Protein AF-A0A3P7LR69-F1 (afdb_monomer_lite)

Secondary structure (DSSP, 8-state):
--HHHHHHHTTT----TTHHHHHHHHHHHHTTS-S------GGG-THHHHHHHHHHHHHHTS----EEEEE---TT--SHHHHTT---EEEEE--EEEETTEE----THHHHS----SS-HHHHHHHHHHT-SS-HHHHTT-

Structure (mmCIF, N/CA/C/O backbone):
data_AF-A0A3P7LR69-F1
#
_entry.id   AF-A0A3P7LR69-F1
#
loop_
_atom_site.group_PDB
_atom_site.id
_atom_site.type_symbol
_atom_site.label_atom_id
_atom_site.label_alt_id
_atom_site.label_comp_id
_atom_site.label_asym_id
_atom_site.label_entity_id
_atom_site.label_seq_id
_atom_site.pdbx_PDB_ins_code
_atom_site.Cartn_x
_atom_site.Cartn_y
_atom_site.Cartn_z
_atom_site.occupancy
_atom_site.B_iso_or_equiv
_atom_site.auth_seq_id
_atom_site.auth_comp_id
_atom_site.auth_asym_id
_atom_site.auth_atom_id
_atom_site.pdbx_PDB_model_num
ATOM 1 N N . MET A 1 1 ? 13.960 3.019 12.127 1.00 38.84 1 MET A N 1
ATOM 2 C CA . MET A 1 1 ? 14.046 4.193 11.235 1.00 38.84 1 MET A CA 1
ATOM 3 C C . MET A 1 1 ? 12.936 4.040 10.211 1.00 38.84 1 MET A C 1
ATOM 5 O O . MET A 1 1 ? 12.956 3.048 9.493 1.00 38.84 1 MET A O 1
ATOM 9 N N . SER A 1 2 ? 11.907 4.889 10.246 1.00 50.41 2 SER A N 1
ATOM 10 C CA . SER A 1 2 ? 10.787 4.781 9.300 1.00 50.41 2 SER A CA 1
ATOM 11 C C . SER A 1 2 ? 11.209 5.337 7.936 1.00 50.41 2 SER A C 1
ATOM 13 O O . SER A 1 2 ? 12.084 6.199 7.873 1.00 50.41 2 SER A O 1
ATOM 15 N N . GLN A 1 3 ? 10.614 4.879 6.830 1.00 49.19 3 GLN A N 1
ATOM 16 C CA . GLN A 1 3 ? 10.918 5.462 5.511 1.00 49.19 3 GLN A CA 1
ATOM 17 C C . GLN A 1 3 ? 10.595 6.965 5.456 1.00 49.19 3 GLN A C 1
ATOM 19 O O . GLN A 1 3 ? 11.260 7.709 4.746 1.00 49.19 3 GLN A O 1
ATOM 24 N N . ARG A 1 4 ? 9.657 7.446 6.281 1.00 53.44 4 ARG A N 1
ATOM 25 C CA . ARG A 1 4 ? 9.382 8.879 6.460 1.00 53.44 4 ARG A CA 1
ATOM 26 C C . ARG A 1 4 ? 10.593 9.638 7.017 1.00 53.44 4 ARG A C 1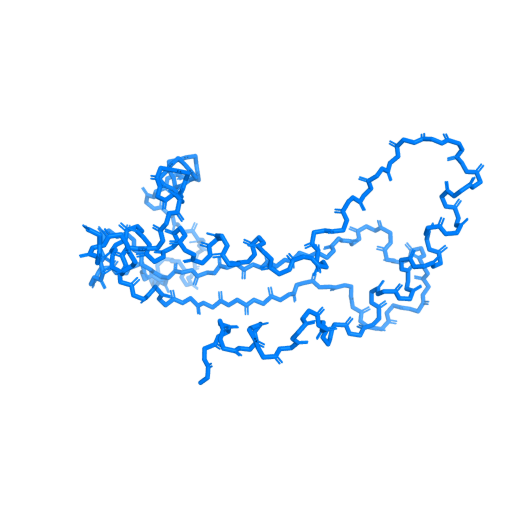
ATOM 28 O O . ARG A 1 4 ? 10.906 10.729 6.547 1.00 53.44 4 ARG A O 1
ATOM 35 N N . ASP A 1 5 ? 11.302 9.045 7.978 1.00 47.94 5 ASP A N 1
ATOM 36 C CA . ASP A 1 5 ? 12.552 9.599 8.524 1.00 47.94 5 ASP A CA 1
ATOM 37 C C . ASP A 1 5 ? 13.699 9.545 7.504 1.00 47.94 5 ASP A C 1
ATOM 39 O O . ASP A 1 5 ? 14.598 10.376 7.548 1.00 47.94 5 ASP A O 1
ATOM 43 N N . TYR A 1 6 ? 13.680 8.567 6.591 1.00 49.84 6 TYR A N 1
ATOM 44 C CA . TYR A 1 6 ? 14.655 8.458 5.502 1.00 49.84 6 TYR A CA 1
ATOM 45 C C . TYR A 1 6 ? 14.481 9.593 4.481 1.00 49.84 6 TYR A C 1
ATOM 47 O O . TYR A 1 6 ? 15.434 10.330 4.249 1.00 49.84 6 TYR A O 1
ATOM 55 N N . PHE A 1 7 ? 13.264 9.799 3.963 1.00 51.12 7 PHE A N 1
ATOM 56 C CA . PHE A 1 7 ? 12.983 10.855 2.977 1.00 51.12 7 PHE A CA 1
ATOM 57 C C . PHE A 1 7 ? 13.075 12.271 3.571 1.00 51.12 7 PHE A C 1
ATOM 59 O O . PHE A 1 7 ? 13.533 13.193 2.919 1.00 51.12 7 PHE A O 1
ATOM 66 N N . SER A 1 8 ? 12.735 12.469 4.848 1.00 49.94 8 SER A N 1
ATOM 67 C CA . SER A 1 8 ? 12.898 13.790 5.488 1.00 49.94 8 SER A CA 1
ATOM 68 C C . SER A 1 8 ? 14.354 14.180 5.778 1.00 49.94 8 SER A C 1
ATOM 70 O O . SER A 1 8 ? 14.636 15.363 5.966 1.00 49.94 8 SER A O 1
ATOM 72 N N . ARG A 1 9 ? 15.287 13.217 5.830 1.00 45.72 9 ARG A N 1
ATOM 73 C CA . ARG A 1 9 ? 16.711 13.463 6.121 1.00 45.72 9 ARG A CA 1
ATOM 74 C C . ARG A 1 9 ? 17.560 13.717 4.875 1.00 45.72 9 ARG A C 1
ATOM 76 O O . ARG A 1 9 ? 18.630 14.299 5.014 1.00 45.72 9 ARG A O 1
ATOM 83 N N . SER A 1 10 ? 17.119 13.296 3.690 1.00 41.94 10 SER A N 1
ATOM 84 C CA . SER A 1 10 ? 17.905 13.372 2.448 1.00 41.94 10 SER A CA 1
ATOM 85 C C . SER A 1 10 ? 17.914 14.740 1.766 1.00 41.94 10 SER A C 1
ATOM 87 O O . SER A 1 10 ? 18.617 14.885 0.770 1.00 41.94 10 SER A O 1
ATOM 89 N N . ALA A 1 11 ? 17.167 15.741 2.252 1.00 48.47 11 ALA A N 1
ATOM 90 C CA . ALA A 1 11 ? 17.030 17.046 1.587 1.00 48.47 11 ALA A CA 1
ATOM 91 C C . ALA A 1 11 ? 16.732 16.926 0.070 1.00 48.47 11 ALA A C 1
ATOM 93 O O . ALA A 1 11 ? 17.225 17.723 -0.727 1.00 48.47 11 ALA A O 1
ATOM 94 N N . GLY A 1 12 ? 15.960 15.909 -0.336 1.00 49.78 12 GLY A N 1
ATOM 95 C CA . GLY A 1 12 ? 15.623 15.655 -1.739 1.00 49.78 12 GLY A CA 1
ATOM 96 C C . GLY A 1 12 ? 16.657 14.869 -2.558 1.00 49.78 12 GLY A C 1
ATOM 97 O O . GLY A 1 12 ? 16.434 14.657 -3.749 1.00 49.78 12 GLY A O 1
ATOM 98 N N . GLN A 1 13 ? 17.780 14.421 -1.983 1.00 43.38 13 GLN A N 1
ATOM 99 C CA . GLN A 1 13 ? 18.782 13.649 -2.725 1.00 43.38 13 GLN A CA 1
ATOM 100 C C . GLN A 1 13 ? 18.498 12.140 -2.638 1.00 43.38 13 GLN A C 1
ATOM 102 O O . GLN A 1 13 ? 18.893 11.449 -1.697 1.00 43.38 13 GLN A O 1
ATOM 107 N N . VAL A 1 14 ? 17.787 11.620 -3.642 1.00 47.53 14 VAL A N 1
ATOM 108 C CA . VAL A 1 14 ? 17.470 10.191 -3.762 1.00 47.53 14 VAL A CA 1
ATOM 109 C C . VAL A 1 14 ? 18.725 9.420 -4.193 1.00 47.53 14 VAL A C 1
ATOM 111 O O . VAL A 1 14 ? 19.260 9.644 -5.275 1.00 47.53 14 VAL A O 1
ATOM 114 N N . LEU A 1 15 ? 19.179 8.467 -3.372 1.00 47.97 15 LEU A N 1
ATOM 115 C CA . LEU A 1 15 ? 20.306 7.562 -3.665 1.00 47.97 15 LEU A CA 1
ATOM 116 C C . LEU A 1 15 ? 19.921 6.429 -4.641 1.00 47.97 15 LEU A C 1
ATOM 118 O O . LEU A 1 15 ? 20.348 5.287 -4.479 1.00 47.97 15 LEU A O 1
ATOM 122 N N . LEU A 1 16 ? 19.078 6.717 -5.635 1.00 51.97 16 LEU A N 1
ATOM 123 C CA . LEU A 1 16 ? 18.729 5.758 -6.682 1.00 51.97 16 LEU A CA 1
ATOM 124 C C . LEU A 1 16 ? 19.711 5.948 -7.845 1.00 51.97 16 LEU A C 1
ATOM 126 O O . LEU A 1 16 ? 19.434 6.660 -8.810 1.00 51.97 16 LEU A O 1
ATOM 130 N N . MET A 1 17 ? 20.907 5.377 -7.688 1.00 46.19 17 MET A N 1
ATOM 131 C CA . MET A 1 17 ? 21.952 5.405 -8.714 1.00 46.19 17 MET A CA 1
ATOM 132 C C . MET A 1 17 ? 21.478 4.728 -10.011 1.00 46.19 17 MET A C 1
ATOM 134 O O . MET A 1 17 ? 20.773 3.723 -9.965 1.00 46.19 17 MET A O 1
ATOM 138 N N . ASP A 1 18 ? 21.897 5.306 -11.140 1.00 47.16 18 ASP A N 1
ATOM 139 C CA . ASP A 1 18 ? 21.730 4.881 -12.546 1.00 47.16 18 ASP A CA 1
ATOM 140 C C . ASP A 1 18 ? 20.504 5.370 -13.339 1.00 47.16 18 ASP A C 1
ATOM 142 O O . ASP A 1 18 ? 20.549 5.326 -14.571 1.00 47.16 18 ASP A O 1
ATOM 146 N N . TYR A 1 19 ? 19.446 5.906 -12.717 1.00 49.12 19 TYR A N 1
ATOM 147 C CA . TYR A 1 19 ? 18.300 6.427 -13.492 1.00 49.12 19 TYR A CA 1
ATOM 148 C C . TYR A 1 19 ? 18.484 7.877 -13.963 1.00 49.12 19 TYR A C 1
ATOM 150 O O . TYR A 1 19 ? 18.147 8.199 -15.098 1.00 49.12 19 TYR A O 1
ATOM 158 N N . LEU A 1 20 ? 19.096 8.737 -13.143 1.00 49.19 20 LEU A N 1
ATOM 159 C CA . LEU A 1 20 ? 19.347 10.145 -13.488 1.00 49.19 20 LEU A CA 1
ATOM 160 C C . LEU A 1 20 ? 20.266 10.314 -14.714 1.00 49.19 20 LEU A C 1
ATOM 162 O O . LEU A 1 20 ? 20.031 11.187 -15.548 1.00 49.19 20 LEU A O 1
ATOM 166 N N . GLU A 1 21 ? 21.294 9.471 -14.851 1.00 52.16 21 GLU A N 1
ATOM 167 C CA . GLU A 1 21 ? 22.230 9.524 -15.986 1.00 52.16 21 GLU A CA 1
ATOM 168 C C . GLU A 1 21 ? 21.627 8.950 -17.277 1.00 52.16 21 GLU A C 1
ATOM 170 O O . GLU A 1 21 ? 21.781 9.551 -18.344 1.00 52.16 21 GLU A O 1
ATOM 175 N N . GLN A 1 22 ? 20.877 7.842 -17.189 1.00 51.94 22 GLN A N 1
ATOM 176 C CA . GLN A 1 22 ? 20.116 7.308 -18.327 1.00 51.94 22 GLN A CA 1
ATOM 177 C C . GLN A 1 22 ? 19.057 8.301 -18.818 1.00 51.94 22 GLN A C 1
ATOM 179 O O . GLN A 1 22 ? 18.859 8.441 -20.025 1.00 51.94 22 GLN A O 1
ATOM 184 N N . GLU A 1 23 ? 18.412 9.034 -17.910 1.00 52.09 23 GLU A N 1
ATOM 185 C CA . GLU A 1 23 ? 17.429 10.057 -18.262 1.00 52.09 23 GLU A CA 1
ATOM 186 C C . GLU A 1 23 ? 18.064 11.316 -18.862 1.00 52.09 23 GLU A C 1
ATOM 188 O O . GLU A 1 23 ? 17.493 11.870 -19.795 1.00 52.09 23 GLU A O 1
ATOM 193 N N . LEU A 1 24 ? 19.253 11.750 -18.422 1.00 53.47 24 LEU A N 1
ATOM 194 C CA . LEU A 1 24 ? 19.994 12.841 -19.078 1.00 53.47 24 LEU A CA 1
ATOM 195 C C . LEU A 1 24 ? 20.342 12.497 -20.535 1.00 53.47 24 LEU A C 1
ATOM 197 O O . LEU A 1 24 ? 20.202 13.344 -21.421 1.00 53.47 24 LEU A O 1
ATOM 201 N N . GLN A 1 25 ? 20.738 11.247 -20.798 1.00 51.06 25 GLN A N 1
ATOM 202 C CA . GLN A 1 25 ? 20.992 10.751 -22.155 1.00 51.06 25 GLN A CA 1
ATOM 203 C C . GLN A 1 25 ? 19.702 10.619 -22.983 1.00 51.06 25 GLN A C 1
ATOM 205 O O . GLN A 1 25 ? 19.687 10.998 -24.155 1.00 51.06 25 GLN A O 1
ATOM 210 N N . PHE A 1 26 ? 18.603 10.151 -22.382 1.00 45.88 26 PHE A N 1
ATOM 211 C CA . PHE A 1 26 ? 17.305 10.030 -23.056 1.00 45.88 26 PHE A CA 1
ATOM 212 C C . PHE A 1 26 ? 16.672 11.403 -23.355 1.00 45.88 26 PHE A C 1
ATOM 214 O O . PHE A 1 26 ? 16.207 11.649 -24.464 1.00 45.88 26 PHE A O 1
ATOM 221 N N . MET A 1 27 ? 16.744 12.352 -22.416 1.00 44.81 27 MET A N 1
ATOM 222 C CA . MET A 1 27 ? 16.318 13.750 -22.584 1.00 44.81 27 MET A CA 1
ATOM 223 C C . MET A 1 27 ? 17.099 14.470 -23.692 1.00 44.81 27 MET A C 1
ATOM 225 O O . MET A 1 27 ? 16.532 15.311 -24.393 1.00 44.81 27 MET A O 1
ATOM 229 N N . ALA A 1 28 ? 18.388 14.155 -23.865 1.00 50.38 28 ALA A N 1
ATOM 230 C CA . ALA A 1 28 ? 19.194 14.676 -24.968 1.00 50.38 28 ALA A CA 1
ATOM 231 C C . ALA A 1 28 ? 18.709 14.148 -26.332 1.00 50.38 28 ALA A C 1
ATOM 233 O O . ALA A 1 28 ? 18.621 14.929 -27.276 1.00 50.38 28 ALA A O 1
ATOM 234 N N . GLN A 1 29 ? 18.305 12.875 -26.416 1.00 45.81 29 GLN A N 1
ATOM 235 C CA . GLN A 1 29 ? 17.703 12.289 -27.623 1.00 45.81 29 GLN A CA 1
ATOM 236 C C . GLN A 1 29 ? 16.285 12.815 -27.910 1.00 45.81 29 GLN A C 1
ATOM 238 O O . GLN A 1 29 ? 15.936 13.060 -29.062 1.00 45.81 29 GLN A O 1
ATOM 243 N N . CYS A 1 30 ? 15.464 13.056 -26.884 1.00 38.41 30 CYS A N 1
ATOM 244 C CA . CYS A 1 30 ? 14.105 13.585 -27.056 1.00 38.41 30 CYS A CA 1
ATOM 245 C C . CYS A 1 30 ? 14.057 15.041 -27.554 1.00 38.41 30 CYS A C 1
ATOM 247 O O . CYS A 1 30 ? 13.016 15.471 -28.044 1.00 38.41 30 CYS A O 1
ATOM 249 N N . LYS A 1 31 ? 15.152 15.812 -27.466 1.00 42.19 31 LYS A N 1
ATOM 250 C CA . LYS A 1 31 ? 15.223 17.164 -28.053 1.00 42.19 31 LYS A CA 1
ATOM 251 C C . LYS A 1 31 ? 15.285 17.162 -29.586 1.00 42.19 31 LYS A C 1
ATOM 253 O O . LYS A 1 31 ? 14.910 18.168 -30.182 1.00 42.19 31 LYS A O 1
ATOM 258 N N . GLU A 1 32 ? 15.723 16.071 -30.218 1.00 41.94 32 GLU A N 1
ATOM 259 C CA . GLU A 1 32 ? 15.781 15.953 -31.686 1.00 41.94 32 GLU A CA 1
ATOM 260 C C . GLU A 1 32 ? 14.418 15.602 -32.310 1.00 41.94 32 GLU A C 1
ATOM 262 O O . GLU A 1 32 ? 14.137 15.984 -33.445 1.00 41.94 32 GLU A O 1
ATOM 267 N N . PHE A 1 33 ? 13.532 14.943 -31.558 1.00 35.97 33 PHE A N 1
ATOM 268 C CA . PHE A 1 33 ? 12.163 14.634 -31.974 1.00 35.97 33 PHE A CA 1
ATOM 269 C C . PHE A 1 33 ? 11.199 15.675 -31.398 1.00 35.97 33 PHE A C 1
ATOM 271 O O . PHE A 1 33 ? 10.736 15.562 -30.266 1.00 35.97 33 PHE A O 1
ATOM 278 N N . GLY A 1 34 ? 10.931 16.723 -32.178 1.00 31.36 34 GLY A N 1
ATOM 279 C CA . GLY A 1 34 ? 10.101 17.862 -31.790 1.00 31.36 34 GLY A CA 1
ATOM 280 C C . GLY A 1 34 ? 8.820 17.504 -31.019 1.00 31.36 34 GLY A C 1
ATOM 281 O O . GLY A 1 34 ? 7.929 16.856 -31.551 1.00 31.36 34 GLY A O 1
ATOM 282 N N . ALA A 1 35 ? 8.748 18.042 -29.799 1.00 42.91 35 ALA A N 1
ATOM 283 C CA . ALA A 1 35 ? 7.580 18.280 -28.948 1.00 42.91 35 ALA A CA 1
ATOM 284 C C . ALA A 1 35 ? 6.693 17.085 -28.506 1.00 42.91 35 ALA A C 1
ATOM 286 O O . ALA A 1 35 ? 6.128 16.347 -29.301 1.00 42.91 35 ALA A O 1
ATOM 287 N N . ALA A 1 36 ? 6.425 17.080 -27.187 1.00 35.66 36 ALA A N 1
ATOM 288 C CA . ALA A 1 36 ? 5.229 16.549 -26.509 1.00 35.66 36 ALA A CA 1
ATOM 289 C C . ALA A 1 36 ? 5.272 15.180 -25.797 1.00 35.66 36 ALA A C 1
ATOM 291 O O . ALA A 1 36 ? 4.230 14.550 -25.642 1.00 35.66 36 ALA A O 1
ATOM 292 N N . GLN A 1 37 ? 6.401 14.771 -25.212 1.00 41.38 37 GLN A N 1
ATOM 293 C CA . GLN A 1 37 ? 6.381 13.753 -24.147 1.00 41.38 37 GLN A CA 1
ATOM 294 C C . GLN A 1 37 ? 7.149 14.223 -22.915 1.00 41.38 37 GLN A C 1
ATOM 296 O O . GLN A 1 37 ? 8.286 13.853 -22.643 1.00 41.38 37 GLN A O 1
ATOM 301 N N . THR A 1 38 ? 6.490 15.086 -22.142 1.00 39.25 38 THR A N 1
ATOM 302 C CA . THR A 1 38 ? 6.885 15.403 -20.770 1.00 39.25 38 THR A CA 1
ATOM 303 C C . THR A 1 38 ? 6.642 14.163 -19.908 1.00 39.25 38 THR A C 1
ATOM 305 O O . THR A 1 38 ? 5.630 14.072 -19.214 1.00 39.25 38 THR A O 1
ATOM 308 N N . HIS A 1 39 ? 7.555 13.188 -19.950 1.00 44.06 39 HIS A N 1
ATOM 309 C CA . HIS A 1 39 ? 7.672 12.165 -18.911 1.00 44.06 39 HIS A CA 1
ATOM 310 C C . HIS A 1 39 ? 8.106 12.887 -17.631 1.00 44.06 39 HIS A C 1
ATOM 312 O O . HIS A 1 39 ? 9.282 13.031 -17.317 1.00 44.06 39 HIS A O 1
ATOM 318 N N . ARG A 1 40 ? 7.124 13.501 -16.966 1.00 44.16 40 ARG A N 1
ATOM 319 C CA . ARG A 1 40 ? 7.297 14.316 -15.771 1.00 44.16 40 ARG A CA 1
ATOM 320 C C . ARG A 1 40 ? 7.795 13.380 -14.676 1.00 44.16 40 ARG A C 1
ATOM 322 O O . ARG A 1 40 ? 7.062 12.497 -14.240 1.00 44.16 40 ARG A O 1
ATOM 329 N N . ILE A 1 41 ? 9.057 13.545 -14.301 1.00 47.16 41 ILE A N 1
ATOM 330 C CA . ILE A 1 41 ? 9.767 12.692 -13.352 1.00 47.16 41 ILE A CA 1
ATOM 331 C C . ILE A 1 41 ? 9.043 12.749 -12.002 1.00 47.16 41 ILE A C 1
ATOM 333 O O . ILE A 1 41 ? 9.135 13.735 -11.274 1.00 47.16 41 ILE A O 1
ATOM 337 N N . VAL A 1 42 ? 8.291 11.698 -11.672 1.00 49.56 42 VAL A N 1
ATOM 338 C CA . VAL A 1 42 ? 7.617 11.569 -10.370 1.00 49.56 42 VAL A CA 1
ATOM 339 C C . VAL A 1 42 ? 8.644 11.245 -9.276 1.00 49.56 42 VAL A C 1
ATOM 341 O O . VAL A 1 42 ? 8.457 11.627 -8.132 1.00 49.56 42 VAL A O 1
ATOM 344 N N . ALA A 1 43 ? 9.784 10.632 -9.612 1.00 47.50 43 ALA A N 1
ATOM 345 C CA . ALA A 1 43 ? 10.792 10.208 -8.636 1.00 47.50 43 ALA A CA 1
ATOM 346 C C . ALA A 1 43 ? 11.533 11.355 -7.910 1.00 47.50 43 ALA A C 1
ATOM 348 O O . ALA A 1 43 ? 12.081 11.114 -6.840 1.00 47.50 43 ALA A O 1
ATOM 349 N N . LEU A 1 44 ? 11.549 12.578 -8.459 1.00 46.62 44 LEU A N 1
ATOM 350 C CA . LEU A 1 44 ? 12.384 13.678 -7.947 1.00 46.62 44 LEU A CA 1
ATOM 351 C C . LEU A 1 44 ? 11.706 14.587 -6.911 1.00 46.62 44 LEU A C 1
ATOM 353 O O . LEU A 1 44 ? 12.407 15.296 -6.199 1.00 46.62 44 LEU A O 1
ATOM 357 N N . ASN A 1 45 ? 10.375 14.564 -6.790 1.00 53.72 45 ASN A N 1
ATOM 358 C CA . ASN A 1 45 ? 9.670 15.353 -5.775 1.00 53.72 45 ASN A CA 1
ATOM 359 C C . ASN A 1 45 ? 9.164 14.426 -4.666 1.00 53.72 45 ASN A C 1
ATOM 361 O O . ASN A 1 45 ? 8.153 13.757 -4.839 1.00 53.72 45 ASN A O 1
ATOM 365 N N . GLU A 1 46 ? 9.830 14.395 -3.510 1.00 58.78 46 GLU A N 1
ATOM 366 C CA . GLU A 1 46 ? 9.447 13.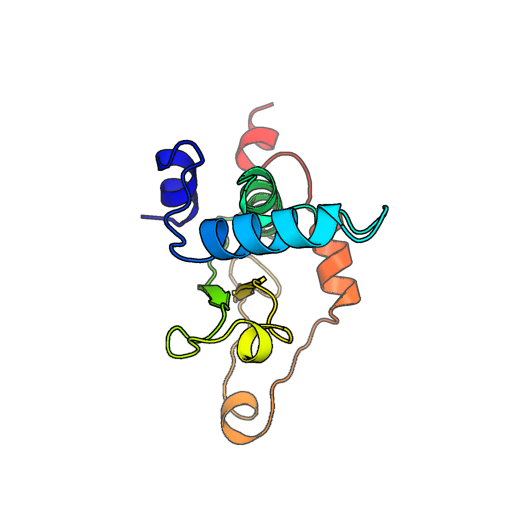574 -2.341 1.00 58.78 46 GLU A CA 1
ATOM 367 C C . GLU A 1 46 ? 8.028 13.887 -1.799 1.00 58.78 46 GLU A C 1
ATOM 369 O O . GLU A 1 46 ? 7.454 13.115 -1.021 1.00 58.78 46 GLU A O 1
ATOM 374 N N . ASP A 1 47 ? 7.424 14.990 -2.252 1.00 71.62 47 ASP A N 1
ATOM 375 C CA . ASP A 1 47 ? 6.089 15.454 -1.869 1.00 71.62 47 ASP A CA 1
ATOM 376 C C . ASP A 1 47 ? 4.993 14.409 -2.105 1.00 71.62 47 ASP A C 1
ATOM 378 O O . ASP A 1 47 ? 4.112 14.232 -1.260 1.00 71.62 47 ASP A O 1
ATOM 382 N N . TRP A 1 48 ? 5.034 13.678 -3.225 1.00 79.19 48 TRP A N 1
ATOM 383 C CA . TRP A 1 48 ? 3.986 12.694 -3.520 1.00 79.19 48 TRP A CA 1
ATOM 384 C C . TRP A 1 48 ? 4.062 11.485 -2.583 1.00 79.19 48 TRP A C 1
ATOM 386 O O . TRP A 1 48 ? 3.018 10.957 -2.200 1.00 79.19 48 TRP A O 1
ATOM 396 N N . VAL A 1 49 ? 5.269 11.070 -2.172 1.00 82.88 49 VAL A N 1
ATOM 397 C CA . VAL A 1 49 ? 5.447 9.982 -1.199 1.00 82.88 49 VAL A CA 1
ATOM 398 C C . VAL A 1 49 ? 4.810 10.406 0.113 1.00 82.88 49 VAL A C 1
ATOM 400 O O . VAL A 1 49 ? 4.002 9.674 0.679 1.00 82.88 49 VAL A O 1
ATOM 403 N N . CYS A 1 50 ? 5.109 11.625 0.565 1.00 83.88 50 CYS A N 1
ATOM 404 C CA . CYS A 1 50 ? 4.518 12.178 1.776 1.00 83.88 50 CYS A CA 1
ATOM 405 C C . CYS A 1 50 ? 2.986 12.234 1.695 1.00 83.88 50 CYS A C 1
ATOM 407 O O . CYS A 1 50 ? 2.325 11.853 2.660 1.00 83.88 50 CYS A O 1
ATOM 409 N N . LEU A 1 51 ? 2.416 12.643 0.556 1.00 87.56 51 LEU A N 1
ATOM 410 C CA . LEU A 1 51 ? 0.965 12.653 0.336 1.00 87.56 51 LEU A CA 1
ATOM 411 C C . LEU A 1 51 ? 0.358 11.248 0.440 1.00 87.56 51 LEU A C 1
ATOM 413 O O . LEU A 1 51 ? -0.607 11.056 1.176 1.00 87.56 51 LEU A O 1
ATOM 417 N N . VAL A 1 52 ? 0.943 10.259 -0.240 1.00 90.19 52 VAL A N 1
ATOM 418 C CA . VAL A 1 52 ? 0.477 8.862 -0.199 1.00 90.19 52 VAL A CA 1
ATOM 419 C C . VAL A 1 52 ? 0.540 8.301 1.223 1.00 90.19 52 VAL A C 1
ATOM 421 O O . VAL A 1 52 ? -0.422 7.692 1.690 1.00 90.19 52 VAL A O 1
ATOM 424 N N . LEU A 1 53 ? 1.642 8.544 1.937 1.00 91.50 53 LEU A N 1
ATOM 425 C CA . LEU A 1 53 ? 1.810 8.098 3.321 1.00 91.50 53 LEU A CA 1
ATOM 426 C C . LEU A 1 53 ? 0.800 8.758 4.267 1.00 91.50 53 LEU A C 1
ATOM 428 O O . LEU A 1 53 ? 0.246 8.085 5.132 1.00 91.50 53 LEU A O 1
ATOM 432 N N . VAL A 1 54 ? 0.501 10.047 4.077 1.00 92.69 54 VAL A N 1
ATOM 433 C CA . VAL A 1 54 ? -0.543 10.733 4.850 1.00 92.69 54 VAL A CA 1
ATOM 434 C C . VAL A 1 54 ? -1.918 10.115 4.597 1.00 92.69 54 VAL A C 1
ATOM 436 O O . VAL A 1 54 ? -2.649 9.889 5.559 1.00 92.69 54 VAL A O 1
ATOM 439 N N . CYS A 1 55 ? -2.260 9.787 3.348 1.00 94.31 55 CYS A N 1
ATOM 440 C CA . CYS A 1 55 ? -3.518 9.102 3.046 1.00 94.31 55 CYS A CA 1
ATOM 441 C C . CYS A 1 55 ? -3.617 7.753 3.775 1.00 94.31 55 CYS A C 1
ATOM 443 O O . CYS A 1 55 ? -4.663 7.448 4.348 1.00 94.31 55 CYS A O 1
ATOM 445 N N . TYR A 1 56 ? -2.536 6.963 3.794 1.00 95.00 56 TYR A N 1
ATOM 446 C CA . TYR A 1 56 ? -2.515 5.681 4.505 1.00 95.00 56 TYR A CA 1
ATOM 447 C C . TYR A 1 56 ? -2.712 5.837 6.012 1.00 95.00 56 TYR A C 1
ATOM 449 O O . TYR A 1 56 ? -3.506 5.099 6.596 1.00 95.00 56 TYR A O 1
ATOM 457 N N . ASP A 1 57 ? -2.037 6.805 6.630 1.00 94.69 57 ASP A N 1
ATOM 458 C CA . ASP A 1 57 ? -2.170 7.062 8.064 1.00 94.69 57 ASP A CA 1
ATOM 459 C C . ASP A 1 57 ? -3.587 7.552 8.423 1.00 94.69 57 ASP A C 1
ATOM 461 O O . ASP A 1 57 ? -4.177 7.164 9.438 1.00 94.69 57 ASP A O 1
ATOM 465 N N . ASN A 1 58 ? -4.176 8.376 7.553 1.00 95.56 58 ASN A N 1
ATOM 466 C CA . ASN A 1 58 ? -5.505 8.947 7.742 1.00 95.56 58 ASN A CA 1
ATOM 467 C C . ASN A 1 58 ? -6.636 7.912 7.636 1.00 95.56 58 ASN A C 1
ATOM 469 O O . ASN A 1 58 ? -7.631 8.061 8.347 1.00 95.56 58 ASN A O 1
ATOM 473 N N . LEU A 1 59 ? -6.493 6.858 6.816 1.00 94.50 59 LEU A N 1
ATOM 474 C CA . LEU A 1 59 ? -7.531 5.829 6.618 1.00 94.50 59 LEU A CA 1
ATOM 475 C C . LEU A 1 59 ? -8.026 5.217 7.934 1.00 94.50 59 LEU A C 1
ATOM 477 O O . LEU A 1 59 ? -9.227 5.024 8.118 1.00 94.50 59 LEU A O 1
ATOM 481 N N . PHE A 1 60 ? -7.101 4.927 8.852 1.00 94.81 60 PHE A N 1
ATOM 482 C CA . PHE A 1 60 ? -7.412 4.312 10.145 1.00 94.81 60 PHE A CA 1
ATOM 483 C C . PHE A 1 60 ? -6.916 5.131 11.341 1.00 94.81 60 PHE A C 1
ATOM 485 O O . PHE A 1 60 ? -6.897 4.615 12.459 1.00 94.81 60 PHE A O 1
ATOM 492 N N . LYS A 1 61 ? -6.539 6.399 11.114 1.00 94.25 61 LYS A N 1
ATOM 493 C CA . LYS A 1 61 ? -6.009 7.333 12.125 1.00 94.25 61 LYS A CA 1
ATOM 494 C C . LYS A 1 61 ? -4.913 6.700 12.988 1.00 94.25 61 LYS A C 1
ATOM 496 O O . LYS A 1 61 ? -4.938 6.773 14.216 1.00 94.25 61 LYS A O 1
ATOM 501 N N . THR A 1 62 ? -3.970 6.039 12.332 1.00 93.56 62 THR A N 1
ATOM 502 C CA . THR A 1 62 ? -2.856 5.333 12.967 1.00 93.56 62 THR A CA 1
ATOM 503 C C . THR A 1 62 ? -1.636 5.389 12.063 1.00 93.56 62 THR A C 1
ATOM 505 O O . THR A 1 62 ? -1.781 5.596 10.864 1.00 93.56 62 THR A O 1
ATOM 508 N N . SER A 1 63 ? -0.446 5.153 12.613 1.00 92.88 63 SER A N 1
ATOM 509 C CA . SER A 1 63 ? 0.753 4.935 11.800 1.00 92.88 63 SER A CA 1
ATOM 510 C C . SER A 1 63 ? 0.595 3.619 11.035 1.00 92.88 63 SER A C 1
ATOM 512 O O . SER A 1 63 ? 0.636 2.538 11.633 1.00 92.88 63 SER A O 1
ATOM 514 N N . CYS A 1 64 ? 0.332 3.702 9.732 1.00 92.44 64 CYS A N 1
ATOM 515 C CA . CYS A 1 64 ? 0.026 2.534 8.919 1.00 92.44 64 CYS A CA 1
ATOM 516 C C . CYS A 1 64 ? 1.314 1.740 8.634 1.00 92.44 64 CYS A C 1
ATOM 518 O O . CYS A 1 64 ? 2.257 2.293 8.061 1.00 92.44 64 CYS A O 1
ATOM 520 N N . PRO A 1 65 ? 1.399 0.446 8.997 1.00 93.31 65 PRO A N 1
ATOM 521 C CA . PRO A 1 65 ? 2.527 -0.383 8.598 1.00 93.31 65 PRO A CA 1
ATOM 522 C C . PRO A 1 65 ? 2.464 -0.673 7.093 1.00 93.31 65 PRO A C 1
ATOM 524 O O . PRO A 1 65 ? 1.386 -0.862 6.537 1.00 93.31 65 PRO A O 1
ATOM 527 N N . TYR A 1 66 ? 3.611 -0.765 6.426 1.00 92.56 66 TYR A N 1
ATOM 528 C CA . TYR A 1 66 ? 3.695 -1.174 5.022 1.00 92.56 66 TYR A CA 1
ATOM 529 C C . TYR A 1 66 ? 5.076 -1.737 4.692 1.00 92.56 66 TYR A C 1
ATOM 531 O O . TYR A 1 66 ? 6.068 -1.442 5.361 1.00 92.56 66 TYR A O 1
ATOM 539 N N . SER A 1 67 ? 5.138 -2.521 3.620 1.00 91.38 67 SER A N 1
ATOM 540 C CA . SER A 1 67 ? 6.379 -2.777 2.890 1.00 91.38 67 SER A CA 1
ATOM 541 C C . SER A 1 67 ? 6.401 -1.917 1.629 1.00 91.38 67 SER A C 1
ATOM 543 O O . SER A 1 67 ? 5.366 -1.742 0.987 1.00 91.38 67 SER A O 1
ATOM 545 N N . PHE A 1 68 ? 7.564 -1.365 1.288 1.00 89.06 68 PHE A N 1
ATOM 546 C CA . PHE A 1 68 ? 7.748 -0.561 0.082 1.00 89.06 68 PHE A CA 1
ATOM 547 C C . PHE A 1 68 ? 9.085 -0.873 -0.581 1.00 89.06 68 PHE A C 1
ATOM 549 O O . PHE A 1 68 ? 10.083 -1.063 0.116 1.00 89.06 68 PHE A O 1
ATOM 556 N N . GLY A 1 69 ? 9.098 -0.886 -1.911 1.00 83.81 69 GLY A N 1
ATOM 557 C CA . GLY A 1 69 ? 10.301 -1.096 -2.707 1.00 83.81 69 GLY A CA 1
ATOM 558 C C . GLY A 1 69 ? 10.191 -0.498 -4.106 1.00 83.81 69 GLY A C 1
ATOM 559 O O . GLY A 1 69 ? 9.095 -0.203 -4.587 1.00 83.81 69 GLY A O 1
ATOM 560 N N . TRP A 1 70 ? 11.349 -0.336 -4.743 1.00 83.50 70 TRP A N 1
ATOM 561 C CA . TRP A 1 70 ? 11.491 0.156 -6.109 1.00 83.50 70 TRP A CA 1
ATOM 562 C C . TRP A 1 70 ? 11.728 -0.998 -7.076 1.00 83.50 70 TRP A C 1
ATOM 564 O O . TRP A 1 70 ? 12.586 -1.847 -6.838 1.00 83.50 70 TRP A O 1
ATOM 574 N N . TYR A 1 71 ? 11.000 -0.987 -8.187 1.00 83.50 71 TYR A N 1
ATOM 575 C CA . TYR A 1 71 ? 11.248 -1.845 -9.335 1.00 83.50 71 TYR A CA 1
ATOM 576 C C . TYR A 1 71 ? 11.902 -1.015 -10.427 1.00 83.50 71 TYR A C 1
ATOM 578 O O . TYR A 1 71 ? 11.309 -0.071 -10.949 1.00 83.50 71 TYR A O 1
ATOM 586 N N . GLN A 1 72 ? 13.133 -1.383 -10.754 1.00 81.38 72 GLN A N 1
ATOM 587 C CA . GLN A 1 72 ? 13.973 -0.716 -11.739 1.00 81.38 72 GLN A CA 1
ATOM 588 C C . GLN A 1 72 ? 14.514 -1.736 -12.743 1.00 81.38 72 GLN A C 1
ATOM 590 O O . GLN A 1 72 ? 14.451 -2.943 -12.495 1.00 81.38 72 GLN A O 1
ATOM 595 N N . THR A 1 73 ? 15.059 -1.266 -13.866 1.00 83.00 73 THR A N 1
ATOM 596 C CA . THR A 1 73 ? 15.729 -2.146 -14.835 1.00 83.00 73 THR A CA 1
ATOM 597 C C . THR A 1 73 ? 16.813 -2.999 -14.169 1.00 83.00 73 THR A C 1
ATOM 599 O O . THR A 1 73 ? 17.581 -2.466 -13.361 1.00 83.00 73 THR A O 1
ATOM 602 N N . PRO A 1 74 ? 16.958 -4.281 -14.548 1.00 83.19 74 PRO A N 1
ATOM 603 C CA . PRO A 1 74 ? 18.099 -5.094 -14.149 1.00 83.19 74 PRO A CA 1
ATOM 604 C C . PRO A 1 74 ? 19.433 -4.412 -14.480 1.00 83.19 74 PRO A C 1
ATOM 606 O O . PRO A 1 74 ? 19.650 -3.966 -15.607 1.00 83.19 74 PRO A O 1
ATOM 609 N N . LEU A 1 75 ? 20.346 -4.380 -13.506 1.00 78.31 75 LEU A N 1
ATOM 610 C CA . LEU A 1 75 ? 21.647 -3.705 -13.640 1.00 78.31 75 LEU A CA 1
ATOM 611 C C . LEU A 1 75 ? 22.555 -4.352 -14.698 1.00 78.31 75 LEU A C 1
ATOM 613 O O . LEU A 1 75 ? 23.431 -3.702 -15.253 1.00 78.31 75 LEU A O 1
ATOM 617 N N . GLN A 1 76 ? 22.327 -5.631 -15.004 1.00 78.38 76 GLN A N 1
ATOM 618 C CA . GLN A 1 76 ? 23.072 -6.381 -16.019 1.00 78.38 76 GLN A CA 1
ATOM 619 C C . GLN A 1 76 ? 22.798 -5.926 -17.461 1.00 78.38 76 GLN A C 1
ATOM 621 O O . GLN A 1 76 ? 23.574 -6.248 -18.359 1.00 78.38 76 GLN A O 1
ATOM 626 N N . PHE A 1 77 ? 21.713 -5.183 -17.703 1.00 76.50 77 PHE A N 1
ATOM 627 C CA . PHE A 1 77 ? 21.435 -4.640 -19.028 1.00 76.50 77 PHE A CA 1
ATOM 628 C C . PHE A 1 77 ? 22.377 -3.479 -19.308 1.00 76.50 77 PHE A C 1
ATOM 630 O O . PHE A 1 77 ? 22.341 -2.433 -18.658 1.00 76.50 77 PHE A O 1
ATOM 637 N N . SER A 1 78 ? 23.244 -3.681 -20.292 1.00 71.75 78 SER A N 1
ATOM 638 C CA . SER A 1 78 ? 24.264 -2.699 -20.657 1.00 71.75 78 SER A CA 1
ATOM 639 C C . SER A 1 78 ? 23.766 -1.774 -21.761 1.00 71.75 78 SER A C 1
ATOM 641 O O . SER A 1 78 ? 24.195 -0.625 -21.843 1.00 71.75 78 SER A O 1
ATOM 643 N N . LYS A 1 79 ? 22.848 -2.259 -22.607 1.00 75.31 79 LYS A N 1
ATOM 644 C CA . LYS A 1 79 ? 22.431 -1.543 -23.809 1.00 75.31 79 LYS A CA 1
ATOM 645 C C . LYS A 1 79 ? 21.081 -0.839 -23.626 1.00 75.31 79 LYS A C 1
ATOM 647 O O . LYS A 1 79 ? 20.170 -1.419 -23.030 1.00 75.31 79 LYS A O 1
ATOM 652 N N . PRO A 1 80 ? 20.908 0.392 -24.138 1.00 72.19 80 PRO A N 1
ATOM 653 C CA . PRO A 1 80 ? 19.657 1.136 -23.989 1.00 72.19 80 PRO A CA 1
ATOM 654 C C . PRO A 1 80 ? 18.431 0.431 -24.584 1.00 72.19 80 PRO A C 1
ATOM 656 O O . PRO A 1 80 ? 17.347 0.509 -24.013 1.00 72.19 80 PRO A O 1
ATOM 659 N N . GLU A 1 81 ? 18.569 -0.276 -25.708 1.00 77.00 81 GLU A N 1
ATOM 660 C CA . GLU A 1 81 ? 17.465 -0.991 -26.359 1.00 77.00 81 GLU A CA 1
ATOM 661 C C . GLU A 1 81 ? 16.854 -2.099 -25.490 1.00 77.00 81 GLU A C 1
ATOM 663 O O . GLU A 1 81 ? 15.643 -2.314 -25.546 1.00 77.00 81 GLU A O 1
ATOM 668 N N . GLU A 1 82 ? 17.657 -2.730 -24.629 1.00 73.88 82 GLU A N 1
ATOM 669 C CA . GLU A 1 82 ? 17.219 -3.765 -23.683 1.00 73.88 82 GLU A CA 1
ATOM 670 C C . GLU A 1 82 ? 16.351 -3.175 -22.562 1.00 73.88 82 GLU A C 1
ATOM 672 O O . GLU A 1 82 ? 15.525 -3.870 -21.977 1.00 73.88 82 GLU A O 1
ATOM 677 N N . LYS A 1 83 ? 16.493 -1.872 -22.287 1.00 76.62 83 LYS A N 1
ATOM 678 C CA . LYS A 1 83 ? 15.798 -1.164 -21.202 1.00 76.62 83 LYS A CA 1
ATOM 679 C C . LYS A 1 83 ? 14.495 -0.499 -21.640 1.00 76.62 83 LYS A C 1
ATOM 681 O O . LYS A 1 83 ? 13.689 -0.149 -20.788 1.00 76.62 83 LYS A O 1
ATOM 686 N N . ARG A 1 84 ? 14.244 -0.356 -22.949 1.00 78.31 84 ARG A N 1
ATOM 687 C CA . ARG A 1 84 ? 13.134 0.456 -23.504 1.00 78.31 84 ARG A CA 1
ATOM 688 C C . ARG A 1 84 ? 11.729 0.082 -23.022 1.00 78.31 84 ARG A C 1
ATOM 690 O O . ARG A 1 84 ? 10.837 0.916 -23.082 1.00 78.31 84 ARG A O 1
ATOM 697 N N . HIS A 1 85 ? 11.517 -1.159 -22.595 1.00 81.38 85 HIS A N 1
ATOM 698 C CA . HIS A 1 85 ? 10.218 -1.648 -22.122 1.00 81.38 85 HIS A CA 1
ATOM 699 C C . HIS A 1 85 ? 10.050 -1.566 -20.594 1.00 81.38 85 HIS A C 1
ATOM 701 O O . HIS A 1 85 ? 8.985 -1.906 -20.081 1.00 81.38 85 HIS A O 1
ATOM 707 N N . TRP A 1 86 ? 11.082 -1.137 -19.862 1.00 78.75 86 TRP A N 1
ATOM 708 C CA . TRP A 1 86 ? 11.048 -0.998 -18.409 1.00 78.75 86 TRP A CA 1
ATOM 709 C C . TRP A 1 86 ? 10.692 0.424 -17.992 1.00 78.75 86 TRP A C 1
ATOM 711 O O . TRP A 1 86 ? 11.217 1.397 -18.523 1.00 78.75 86 TRP A O 1
ATOM 721 N N . GLN A 1 87 ? 9.862 0.527 -16.959 1.00 80.88 87 GLN A N 1
ATOM 722 C CA . GLN A 1 87 ? 9.507 1.788 -16.319 1.00 80.88 87 GLN A CA 1
ATOM 723 C C . GLN A 1 87 ? 9.781 1.685 -14.820 1.00 80.88 87 GLN A C 1
ATOM 725 O O . GLN A 1 87 ? 9.303 0.755 -14.166 1.00 80.88 87 GLN A O 1
ATOM 730 N N . LEU A 1 88 ? 10.511 2.659 -14.271 1.00 80.31 88 LEU A N 1
ATOM 731 C CA . LEU A 1 88 ? 10.722 2.769 -12.829 1.00 80.31 88 LEU A CA 1
ATOM 732 C C . LEU A 1 88 ? 9.379 2.987 -12.124 1.00 80.31 88 LEU A C 1
ATOM 734 O O . LEU A 1 88 ? 8.633 3.904 -12.482 1.00 80.31 88 LEU A O 1
ATOM 738 N N . HIS A 1 89 ? 9.087 2.172 -11.112 1.00 83.69 89 HIS A N 1
ATOM 739 C CA . HIS A 1 89 ? 7.903 2.331 -10.271 1.00 83.69 89 HIS A CA 1
ATOM 740 C C . HIS A 1 89 ? 8.147 1.845 -8.840 1.00 83.69 89 HIS A C 1
ATOM 742 O O . HIS A 1 89 ? 8.928 0.926 -8.594 1.00 83.69 89 HIS A O 1
ATOM 748 N N . GLY A 1 90 ? 7.474 2.484 -7.884 1.00 86.00 90 GLY A N 1
ATOM 749 C CA . GLY A 1 90 ? 7.470 2.086 -6.477 1.00 86.00 90 GLY 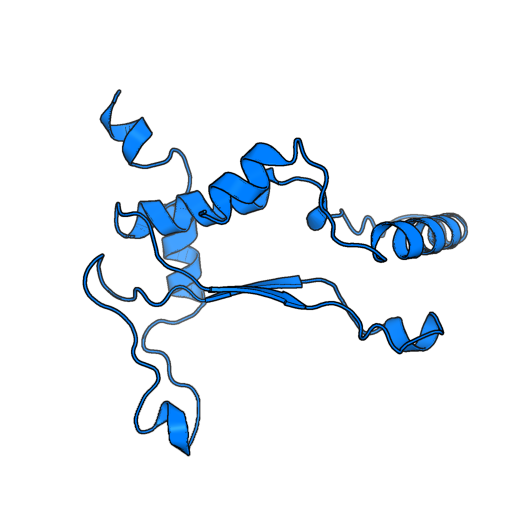A CA 1
ATOM 750 C C . GLY A 1 90 ? 6.182 1.348 -6.122 1.00 86.00 90 GLY A C 1
ATOM 751 O O . GLY A 1 90 ? 5.109 1.715 -6.604 1.00 86.00 90 GLY A O 1
ATOM 752 N N . LEU A 1 91 ? 6.270 0.330 -5.265 1.00 90.94 91 LEU A N 1
ATOM 753 C CA . LEU A 1 91 ? 5.122 -0.471 -4.832 1.00 90.94 91 LEU A CA 1
ATOM 754 C C . LEU A 1 91 ? 4.952 -0.403 -3.315 1.00 90.94 91 LEU A C 1
ATOM 756 O O . LEU A 1 91 ? 5.871 -0.757 -2.584 1.00 90.94 91 LEU A O 1
ATOM 760 N N . PHE A 1 92 ? 3.765 -0.003 -2.851 1.00 92.31 92 PHE A N 1
ATOM 761 C CA . PHE A 1 92 ? 3.372 -0.042 -1.438 1.00 92.31 92 PHE A CA 1
ATOM 762 C C . PHE A 1 92 ? 2.452 -1.234 -1.167 1.00 92.31 92 PHE A C 1
ATOM 764 O O . PHE A 1 92 ? 1.457 -1.419 -1.866 1.00 92.31 92 PHE A O 1
ATOM 771 N N . LEU A 1 93 ? 2.751 -1.998 -0.115 1.00 93.94 93 LEU A N 1
ATOM 772 C CA . LEU A 1 93 ? 1.969 -3.153 0.334 1.00 93.94 93 LEU A CA 1
ATOM 773 C C . LEU A 1 93 ? 1.580 -2.995 1.818 1.00 93.94 93 LEU A C 1
ATOM 775 O O . LEU A 1 93 ? 2.224 -3.582 2.694 1.00 93.94 93 LEU A O 1
ATOM 779 N N . PRO A 1 94 ? 0.565 -2.168 2.135 1.00 94.94 94 PRO A N 1
ATOM 780 C CA . PRO A 1 94 ? 0.028 -2.058 3.488 1.00 94.94 94 PRO A CA 1
ATOM 781 C C . PRO A 1 94 ? -0.848 -3.282 3.828 1.00 94.94 94 PRO A C 1
ATOM 783 O O . PRO A 1 94 ? -1.675 -3.686 3.010 1.00 94.94 94 PRO A O 1
ATOM 786 N N . PRO A 1 95 ? -0.725 -3.885 5.028 1.00 93.81 95 PRO A N 1
ATOM 787 C CA . PRO A 1 95 ? -1.485 -5.073 5.390 1.00 93.81 95 PRO A CA 1
ATOM 788 C C . PRO A 1 95 ? -2.850 -4.750 6.019 1.00 93.81 95 PRO A C 1
ATOM 790 O O . PRO A 1 95 ? -3.667 -5.655 6.156 1.00 93.81 95 PRO A O 1
ATOM 793 N N . LEU A 1 96 ? -3.116 -3.511 6.452 1.00 95.31 96 LEU A N 1
ATOM 794 C CA . LEU A 1 96 ? -4.379 -3.147 7.112 1.00 95.31 96 LEU A CA 1
ATOM 795 C C . LEU A 1 96 ? -5.549 -3.152 6.118 1.00 95.31 96 LEU A C 1
ATOM 797 O O . LEU A 1 96 ? -5.424 -2.625 5.017 1.00 95.31 96 LEU A O 1
ATOM 801 N N . LEU A 1 97 ? -6.690 -3.729 6.515 1.00 92.38 97 LEU A N 1
ATOM 802 C CA . LEU A 1 97 ? -7.840 -3.929 5.620 1.00 92.38 97 LEU A CA 1
ATOM 803 C C . LEU A 1 97 ? -9.117 -3.229 6.095 1.00 92.38 97 LEU A C 1
ATOM 805 O O . LEU A 1 97 ? -9.768 -2.555 5.303 1.00 92.38 97 LEU A O 1
ATOM 809 N N . ARG A 1 98 ? -9.509 -3.417 7.363 1.00 89.94 98 ARG A N 1
ATOM 810 C CA . ARG A 1 98 ? -10.807 -2.929 7.882 1.00 89.94 98 ARG A CA 1
ATOM 811 C C . ARG A 1 98 ? -10.684 -1.910 9.012 1.00 89.94 98 ARG A C 1
ATOM 813 O O . ARG A 1 98 ? -11.610 -1.137 9.228 1.00 89.94 98 ARG A O 1
ATOM 820 N N . SER A 1 99 ? -9.579 -1.931 9.751 1.00 93.44 99 SER A N 1
ATOM 821 C CA . SER A 1 99 ? -9.318 -1.029 10.875 1.00 93.44 99 SER A CA 1
ATOM 822 C C . SER A 1 99 ? -7.823 -1.007 11.207 1.00 93.44 99 SER A C 1
ATOM 824 O O . SER A 1 99 ? -7.047 -1.792 10.659 1.00 93.44 99 SER A O 1
ATOM 826 N N . ALA A 1 100 ? -7.436 -0.181 12.184 1.00 93.94 100 ALA A N 1
ATOM 827 C CA . ALA A 1 100 ? -6.083 -0.149 12.744 1.00 93.94 100 ALA A CA 1
ATOM 828 C C . ALA A 1 100 ? -5.619 -1.493 13.348 1.00 93.94 100 ALA A C 1
ATOM 830 O O . ALA A 1 100 ? -4.423 -1.698 13.537 1.00 93.94 100 ALA A O 1
ATOM 831 N N . THR A 1 101 ? -6.546 -2.405 13.658 1.00 93.50 101 THR A N 1
ATOM 832 C CA . THR A 1 101 ? -6.261 -3.693 14.311 1.00 93.50 101 THR A CA 1
ATOM 833 C C . THR A 1 101 ? -6.525 -4.907 13.419 1.00 93.50 101 THR A C 1
ATOM 835 O O . THR A 1 101 ? -6.146 -6.019 13.783 1.00 93.50 101 THR A O 1
ATOM 838 N N . ILE A 1 102 ? -7.149 -4.726 12.248 1.00 94.94 102 ILE A N 1
ATOM 839 C CA . ILE A 1 102 ? -7.561 -5.822 11.360 1.00 94.94 102 ILE A CA 1
ATOM 840 C C . ILE A 1 102 ? -6.780 -5.763 10.045 1.00 94.94 102 ILE A C 1
ATOM 842 O O . ILE A 1 102 ? -6.971 -4.856 9.228 1.00 94.94 102 ILE A O 1
ATOM 846 N N . LYS A 1 103 ? -5.952 -6.789 9.819 1.00 94.50 103 LYS A N 1
ATOM 847 C CA . LYS A 1 103 ? -5.105 -6.955 8.629 1.00 94.50 103 LYS A CA 1
ATOM 848 C C . LYS A 1 103 ? -5.619 -8.026 7.662 1.00 94.50 103 LYS A C 1
ATOM 850 O O . LYS A 1 103 ? -6.278 -8.976 8.084 1.00 94.50 103 LYS A O 1
ATOM 855 N N . LYS A 1 104 ? -5.267 -7.900 6.380 1.00 94.31 104 LYS A N 1
ATOM 856 C CA . LYS A 1 104 ? -5.337 -8.984 5.393 1.00 94.31 104 LYS A CA 1
ATOM 857 C C . LYS A 1 104 ? -4.216 -9.981 5.685 1.00 94.31 104 LYS A C 1
ATOM 859 O O . LYS A 1 104 ? -3.065 -9.599 5.898 1.00 94.31 104 LYS A O 1
ATOM 864 N N . PHE A 1 105 ? -4.562 -11.261 5.680 1.00 94.25 105 PHE A N 1
ATOM 865 C CA . PHE A 1 105 ? -3.610 -12.362 5.750 1.00 94.25 105 PHE A CA 1
ATOM 866 C C . PHE A 1 105 ? -3.525 -13.013 4.371 1.00 94.25 105 PHE A C 1
ATOM 868 O O . PHE A 1 105 ? -4.552 -13.370 3.805 1.00 94.25 105 PHE A O 1
ATOM 875 N N . MET A 1 106 ? -2.310 -13.147 3.841 1.00 94.44 106 MET A N 1
ATOM 876 C CA . MET A 1 106 ? -2.028 -13.892 2.611 1.00 94.44 106 MET A CA 1
ATOM 877 C C . MET A 1 106 ? -1.603 -15.305 3.016 1.00 94.44 106 MET A C 1
ATOM 879 O O . MET A 1 106 ? -0.423 -15.557 3.243 1.00 94.44 106 MET A O 1
ATOM 883 N N . VAL A 1 107 ? -2.578 -16.185 3.240 1.00 96.06 107 VAL A N 1
ATOM 884 C CA . VAL A 1 107 ? -2.385 -17.529 3.815 1.00 96.06 107 VAL A CA 1
ATOM 885 C C . VAL A 1 107 ? -3.273 -18.546 3.102 1.00 96.06 107 VAL A C 1
ATOM 887 O O . VAL A 1 107 ? -4.128 -18.160 2.322 1.00 96.06 107 VAL A O 1
ATOM 890 N N . GLY A 1 108 ? -3.124 -19.841 3.390 1.00 96.75 108 GLY A N 1
ATOM 891 C CA . GLY A 1 108 ? -4.065 -20.861 2.917 1.00 96.75 108 GLY A CA 1
ATOM 892 C C . GLY A 1 108 ? -4.141 -20.922 1.391 1.00 96.75 108 GLY A C 1
ATOM 893 O O . GLY A 1 108 ? -3.165 -21.305 0.747 1.00 96.75 108 GLY A O 1
ATOM 894 N N . TYR A 1 109 ? -5.289 -20.538 0.826 1.00 96.62 109 TYR A N 1
ATOM 895 C CA . TYR A 1 109 ? -5.509 -20.528 -0.622 1.00 96.62 109 TYR A CA 1
ATOM 896 C C . TYR A 1 109 ? -4.512 -19.607 -1.336 1.00 96.62 109 TYR A C 1
ATOM 898 O O . TYR A 1 109 ? -3.890 -20.015 -2.313 1.00 96.62 109 TYR A O 1
ATOM 906 N N . GLU A 1 110 ? -4.251 -18.421 -0.787 1.00 96.62 110 GLU A N 1
ATOM 907 C CA . GLU A 1 110 ? -3.326 -17.451 -1.371 1.00 96.62 110 GLU A CA 1
ATOM 908 C C . GLU A 1 110 ? -1.866 -17.925 -1.410 1.00 96.62 110 GLU A C 1
ATOM 910 O O . GLU A 1 110 ? -1.075 -17.386 -2.180 1.00 96.62 110 GLU A O 1
ATOM 915 N N . MET A 1 111 ? -1.494 -18.925 -0.604 1.00 95.62 111 MET A N 1
ATOM 916 C CA . MET A 1 111 ? -0.149 -19.512 -0.636 1.00 95.62 111 MET A CA 1
ATOM 917 C C . MET A 1 111 ? -0.003 -20.646 -1.654 1.00 95.62 111 MET A C 1
ATOM 919 O O . MET A 1 111 ? 1.119 -20.943 -2.055 1.00 95.62 111 MET A O 1
ATOM 923 N N . LEU A 1 112 ? -1.102 -21.308 -2.028 1.00 97.12 112 LEU A N 1
ATOM 924 C CA . LEU A 1 112 ? -1.068 -22.556 -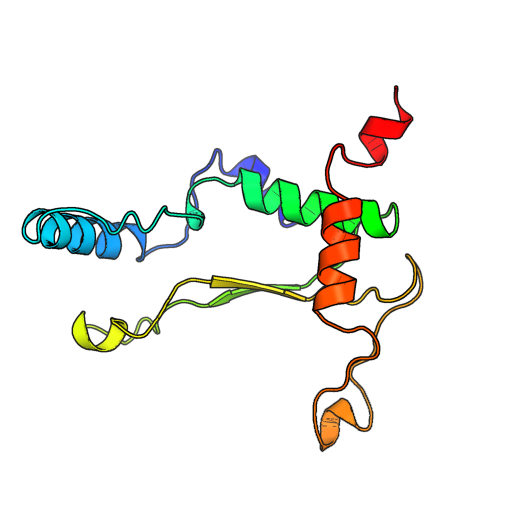2.801 1.00 97.12 112 LEU A CA 1
ATOM 925 C C . LEU A 1 112 ? -1.793 -22.476 -4.149 1.00 97.12 112 LEU A C 1
ATOM 927 O O . LEU A 1 112 ? -1.656 -23.396 -4.952 1.00 97.12 112 LEU A O 1
ATOM 931 N N . ALA A 1 113 ? -2.551 -21.410 -4.401 1.00 97.44 113 ALA A N 1
ATOM 932 C CA . ALA A 1 113 ? -3.315 -21.230 -5.627 1.00 97.44 113 ALA A CA 1
ATOM 933 C C . ALA A 1 113 ? -3.080 -19.843 -6.241 1.00 97.44 113 ALA A C 1
ATOM 935 O O . ALA A 1 113 ? -2.241 -19.696 -7.126 1.00 97.44 113 ALA A O 1
ATOM 936 N N . GLU A 1 114 ? -3.803 -18.822 -5.784 1.00 97.00 114 GLU A N 1
ATOM 937 C CA . GLU A 1 114 ? -3.780 -17.487 -6.388 1.00 97.00 114 GLU A CA 1
ATOM 938 C C . GLU A 1 114 ? -4.105 -16.389 -5.370 1.00 97.00 114 GLU A C 1
ATOM 940 O O . GLU A 1 114 ? -4.724 -16.623 -4.332 1.00 97.00 114 GLU A O 1
ATOM 945 N N . SER A 1 115 ? -3.715 -15.153 -5.683 1.00 95.19 115 SER A N 1
ATOM 946 C CA . SER A 1 115 ? -4.005 -13.999 -4.834 1.00 95.19 115 SER A CA 1
ATOM 947 C C . SER A 1 115 ? -5.495 -13.637 -4.837 1.00 95.19 115 SER A C 1
ATOM 949 O O . SER A 1 115 ? -6.086 -13.461 -5.901 1.00 95.19 115 SER A O 1
ATOM 951 N N . GLN A 1 116 ? -6.066 -13.411 -3.653 1.00 95.38 116 GLN A N 1
ATOM 952 C CA . GLN A 1 116 ? -7.465 -13.017 -3.469 1.00 95.38 116 GLN A CA 1
ATOM 953 C C . GLN A 1 116 ? -7.565 -11.698 -2.691 1.00 95.38 116 GLN A C 1
ATOM 955 O O . GLN A 1 116 ? -6.758 -11.402 -1.802 1.00 95.38 116 GLN A O 1
ATOM 960 N N . ARG A 1 117 ? -8.583 -10.893 -3.024 1.00 94.69 117 ARG A N 1
ATOM 961 C CA . ARG A 1 117 ? -8.891 -9.623 -2.354 1.00 94.69 117 ARG A CA 1
ATOM 962 C C . ARG A 1 117 ? -10.380 -9.483 -2.048 1.00 94.69 117 ARG A C 1
ATOM 964 O O . ARG A 1 117 ? -11.214 -9.814 -2.882 1.00 94.69 117 ARG A O 1
ATOM 971 N N . ASP A 1 118 ? -10.686 -8.885 -0.898 1.00 91.12 118 ASP A N 1
ATOM 972 C CA . ASP A 1 118 ? -12.068 -8.603 -0.473 1.00 91.12 118 ASP A CA 1
ATOM 973 C C . ASP A 1 118 ? -12.560 -7.209 -0.901 1.00 91.12 118 ASP A C 1
ATOM 975 O O . ASP A 1 118 ? -13.756 -6.932 -0.905 1.00 91.12 118 ASP A O 1
ATOM 979 N N . LEU A 1 119 ? -11.630 -6.304 -1.222 1.00 93.75 119 LEU A N 1
ATOM 980 C CA . LEU A 1 119 ? -11.892 -4.897 -1.530 1.00 93.75 119 LEU A CA 1
ATOM 981 C C . LEU A 1 119 ? -11.455 -4.592 -2.959 1.00 93.75 119 LEU A C 1
ATOM 983 O O . LEU A 1 119 ? -10.291 -4.824 -3.291 1.00 93.75 119 LEU A O 1
ATOM 987 N N . THR A 1 120 ? -12.329 -4.034 -3.797 1.00 96.50 120 THR A N 1
ATOM 988 C CA . THR A 1 120 ? -11.959 -3.717 -5.186 1.00 96.50 120 THR A CA 1
ATOM 989 C C . THR A 1 120 ? -10.937 -2.571 -5.258 1.00 96.50 120 THR A C 1
ATOM 991 O O . THR A 1 120 ? -10.885 -1.729 -4.352 1.00 96.50 120 THR A O 1
ATOM 994 N N . PRO A 1 121 ? -10.090 -2.521 -6.302 1.00 96.69 121 PRO A N 1
ATOM 995 C CA . PRO A 1 121 ? -9.133 -1.429 -6.483 1.00 96.69 121 PRO A CA 1
ATOM 996 C C . PRO A 1 121 ? -9.795 -0.047 -6.546 1.00 96.69 121 PRO A C 1
ATOM 998 O O . PRO A 1 121 ? -9.280 0.908 -5.972 1.00 96.69 121 PRO A O 1
ATOM 1001 N N . GLU A 1 122 ? -10.960 0.057 -7.183 1.00 97.56 122 GLU A N 1
ATOM 1002 C CA . GLU A 1 122 ? -11.701 1.309 -7.363 1.00 97.56 122 GLU A CA 1
ATOM 1003 C C . GLU A 1 122 ? -12.171 1.844 -6.014 1.00 97.56 122 GLU A C 1
ATOM 1005 O O . GLU A 1 122 ? -12.007 3.032 -5.723 1.00 97.56 122 GLU A O 1
ATOM 1010 N N . LYS A 1 123 ? -12.695 0.949 -5.164 1.00 96.75 123 LYS A N 1
ATOM 1011 C CA . LYS A 1 123 ? -13.152 1.319 -3.828 1.00 96.75 123 LYS A CA 1
ATOM 1012 C C . LYS A 1 123 ? -11.989 1.723 -2.932 1.00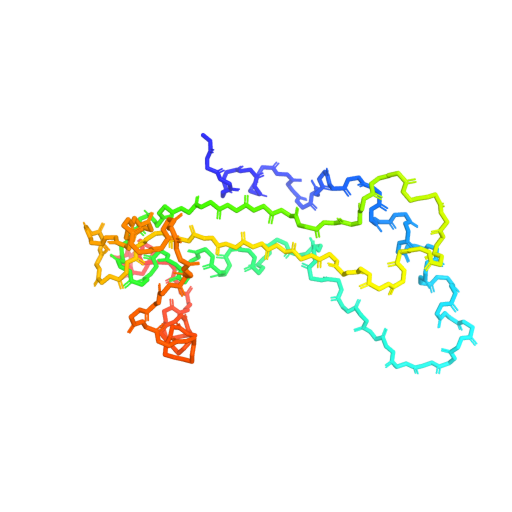 96.75 123 LYS A C 1
ATOM 1014 O O . LYS A 1 123 ? -12.076 2.739 -2.248 1.00 96.75 123 LYS A O 1
ATOM 1019 N N . ALA A 1 124 ? -10.886 0.977 -2.971 1.00 95.69 124 ALA A N 1
ATOM 1020 C CA . ALA A 1 124 ? -9.673 1.332 -2.238 1.00 95.69 124 ALA A CA 1
ATOM 1021 C C . ALA A 1 124 ? -9.137 2.711 -2.666 1.00 95.69 124 ALA A C 1
ATOM 1023 O O . ALA A 1 124 ? -8.803 3.541 -1.822 1.00 95.69 124 ALA A O 1
ATOM 1024 N N . ALA A 1 125 ? -9.112 2.989 -3.972 1.00 96.12 125 ALA A N 1
ATOM 1025 C CA . ALA A 1 125 ? -8.659 4.269 -4.504 1.00 96.12 125 ALA A CA 1
ATOM 1026 C C . ALA A 1 125 ? -9.592 5.431 -4.116 1.00 96.12 125 ALA A C 1
ATOM 1028 O O . ALA A 1 125 ? -9.116 6.522 -3.808 1.00 96.12 125 ALA A O 1
ATOM 1029 N N . GLU A 1 126 ? -10.910 5.214 -4.102 1.00 97.19 126 GLU A N 1
ATOM 1030 C CA . GLU A 1 126 ? -11.885 6.190 -3.598 1.00 97.19 126 GLU A CA 1
ATOM 1031 C C . GLU A 1 126 ? -11.647 6.506 -2.115 1.00 97.19 126 GLU A C 1
ATOM 1033 O O . GLU A 1 126 ? -11.550 7.674 -1.744 1.00 97.19 126 GLU A O 1
ATOM 1038 N N . MET A 1 127 ? -11.475 5.477 -1.279 1.00 95.50 127 MET A N 1
ATOM 1039 C CA . MET A 1 127 ? -11.181 5.649 0.147 1.00 95.50 127 MET A CA 1
ATOM 1040 C C . MET A 1 127 ? -9.893 6.448 0.373 1.00 95.50 127 MET A C 1
ATOM 1042 O O . MET A 1 127 ? -9.876 7.357 1.199 1.00 95.50 127 MET A O 1
ATOM 1046 N N . LEU A 1 128 ? -8.834 6.155 -0.388 1.00 94.88 128 LEU A N 1
ATOM 1047 C CA . LEU A 1 128 ? -7.563 6.879 -0.306 1.00 94.88 128 LEU A CA 1
ATOM 1048 C C . LEU A 1 128 ? -7.693 8.348 -0.721 1.00 94.88 128 LEU A C 1
ATOM 1050 O O . LEU A 1 128 ? -7.116 9.210 -0.063 1.00 94.88 128 LEU A O 1
ATOM 1054 N N . ARG A 1 129 ? -8.465 8.654 -1.773 1.00 95.50 129 ARG A N 1
ATOM 1055 C CA . ARG A 1 129 ? -8.736 10.046 -2.174 1.00 95.50 129 ARG A CA 1
ATOM 1056 C C . ARG A 1 129 ? -9.508 10.805 -1.098 1.00 95.50 129 ARG A C 1
ATOM 1058 O O . ARG A 1 129 ? -9.170 11.947 -0.814 1.00 95.50 129 ARG A O 1
ATOM 1065 N N . ASN A 1 130 ? -10.487 10.161 -0.465 1.00 95.19 130 ASN A N 1
ATOM 1066 C CA . ASN A 1 130 ? -11.267 10.761 0.621 1.00 95.19 130 ASN A CA 1
ATOM 1067 C C . ASN A 1 130 ? -10.448 10.952 1.910 1.00 95.19 130 ASN A C 1
ATOM 1069 O O . ASN A 1 130 ? -10.781 11.809 2.723 1.00 95.19 130 ASN A O 1
ATOM 1073 N N . ALA A 1 131 ? -9.382 10.169 2.100 1.00 93.62 131 ALA A N 1
ATOM 1074 C CA . ALA A 1 131 ? -8.454 10.284 3.225 1.00 93.62 131 ALA A CA 1
ATOM 1075 C C . ALA A 1 131 ? -7.314 11.297 2.989 1.00 93.62 131 ALA A C 1
ATOM 1077 O O . ALA A 1 131 ? -6.492 11.516 3.884 1.00 93.62 131 ALA A O 1
ATOM 1078 N N . ALA A 1 132 ? -7.238 11.906 1.803 1.00 91.81 132 ALA A N 1
ATOM 1079 C CA . ALA A 1 132 ? -6.219 12.895 1.478 1.00 91.81 132 ALA A CA 1
ATOM 1080 C C . ALA A 1 132 ? -6.394 14.198 2.278 1.00 91.81 132 ALA A C 1
ATOM 1082 O O . ALA A 1 132 ? -7.482 14.525 2.747 1.00 91.81 132 ALA A O 1
ATOM 1083 N N . GLY A 1 133 ? -5.310 14.966 2.409 1.00 89.88 133 GLY A N 1
ATOM 1084 C CA . GLY A 1 133 ? -5.309 16.265 3.084 1.00 89.88 133 GLY A CA 1
ATOM 1085 C C . GLY A 1 133 ? -4.315 16.325 4.238 1.00 89.88 133 GLY A C 1
ATOM 1086 O O . GLY A 1 133 ? -3.203 15.807 4.147 1.00 89.88 133 GLY A O 1
ATOM 1087 N N . VAL A 1 134 ? -4.694 16.999 5.323 1.00 90.81 134 VAL A N 1
ATOM 1088 C CA . VAL A 1 134 ? -3.832 17.168 6.500 1.00 90.81 134 VAL A CA 1
ATOM 1089 C C . VAL A 1 134 ? -3.765 15.861 7.293 1.00 90.81 134 VAL A C 1
ATOM 1091 O O . VAL A 1 134 ? -4.773 15.189 7.506 1.00 90.81 134 VAL A O 1
ATOM 1094 N N . HIS A 1 135 ? -2.566 15.496 7.747 1.00 93.06 135 HIS A N 1
ATOM 1095 C CA . HIS A 1 135 ? -2.359 14.315 8.587 1.00 93.06 135 HIS A CA 1
ATOM 1096 C C . HIS A 1 135 ? -3.174 14.395 9.886 1.00 93.06 135 HIS A C 1
ATOM 1098 O O . HIS A 1 135 ? -3.161 15.431 10.553 1.00 93.06 135 HIS A O 1
ATOM 1104 N N . TYR A 1 136 ? -3.817 13.294 10.283 1.00 91.94 136 TYR A N 1
ATOM 1105 C CA . TYR A 1 136 ? -4.796 13.253 11.377 1.00 91.94 136 TYR A CA 1
ATOM 1106 C C . TYR A 1 136 ? -4.274 13.818 12.710 1.00 91.94 136 TYR A C 1
ATOM 1108 O O . TYR A 1 136 ? -5.013 14.489 13.423 1.00 91.94 136 TYR A O 1
ATOM 1116 N N . VAL A 1 137 ? -2.987 13.617 13.020 1.00 90.38 137 VAL A N 1
ATOM 1117 C CA . VAL A 1 137 ? -2.342 14.183 14.224 1.00 90.38 137 VAL A CA 1
ATOM 1118 C C . VAL A 1 137 ? -2.292 15.714 14.191 1.00 90.38 137 VAL A C 1
ATOM 1120 O O . VAL A 1 137 ? -2.444 16.356 15.221 1.00 90.38 137 VAL A O 1
ATOM 1123 N N . LYS A 1 138 ? -2.084 16.319 13.016 1.00 87.50 138 LYS A N 1
ATOM 1124 C CA . LYS A 1 138 ? -2.047 17.781 12.867 1.00 87.50 138 LYS A CA 1
ATOM 1125 C C . LYS A 1 138 ? -3.454 18.381 12.852 1.00 87.50 138 LYS A C 1
ATOM 1127 O O . LYS A 1 138 ? -3.639 19.473 13.366 1.00 87.50 138 LYS A O 1
ATOM 1132 N N . ALA A 1 139 ? -4.430 17.663 12.295 1.00 79.62 139 ALA A N 1
ATOM 1133 C CA . ALA A 1 139 ? -5.821 18.109 12.240 1.00 79.62 139 ALA A CA 1
ATOM 1134 C C . ALA A 1 139 ? -6.513 18.125 13.617 1.00 79.62 139 ALA A C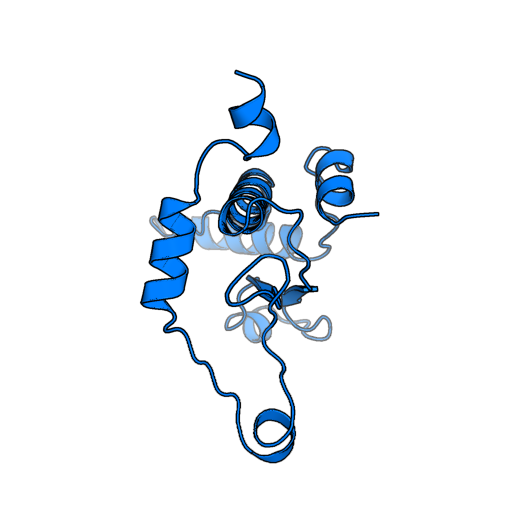 1
ATOM 1136 O O . ALA A 1 139 ? -7.400 18.938 13.825 1.00 79.62 139 ALA A O 1
ATOM 1137 N N . GLY A 1 140 ? -6.116 17.248 14.549 1.00 63.62 140 GLY A N 1
ATOM 1138 C CA . GLY A 1 140 ? -6.650 17.228 15.920 1.00 63.62 140 GLY A CA 1
ATOM 1139 C C . GLY A 1 140 ? -6.034 18.256 16.878 1.00 63.62 140 GLY A C 1
ATOM 1140 O O . GLY A 1 140 ? -6.486 18.355 18.013 1.00 63.62 140 GLY A O 1
ATOM 1141 N N . ASN A 1 141 ? -5.006 18.990 16.437 1.00 53.03 141 ASN A N 1
ATOM 1142 C CA . ASN A 1 141 ? -4.326 20.038 17.208 1.00 53.03 141 ASN A CA 1
ATOM 1143 C C . ASN A 1 141 ? -4.727 21.462 16.758 1.00 53.03 141 ASN A C 1
ATOM 1145 O O . ASN A 1 141 ? -4.052 22.426 17.120 1.00 53.03 141 ASN A O 1
ATOM 1149 N N . LEU A 1 142 ? -5.779 21.574 15.940 1.00 45.22 142 LEU A N 1
ATOM 1150 C CA . LEU A 1 142 ? -6.465 22.811 15.554 1.00 45.22 142 LEU A CA 1
ATOM 1151 C C . LEU A 1 142 ? -7.814 22.871 16.274 1.00 45.22 142 LEU A C 1
ATOM 1153 O O . LEU A 1 142 ? -8.217 23.995 16.639 1.00 45.22 142 LEU A O 1
#

Organism: Dibothriocephalus latus (NCBI:txid60516)

Sequence (142 aa):
MSQRDYFSRSAGQVLLMDYLEQELQFMAQCKEFGAAQTHRIVALNEDWVCLVLVCYDNLFKTSCPYSFGWYQTPLQFSKPEEKRHWQLHGLFLPPLLRSATIKKFMVGYEMLAESQRDLTPEKAAEMLRNAAGVHYVKAGNL

pLDDT: mean 75.01, std 21.33, range [31.36, 97.56]

Foldseek 3Di:
DDVVVVCVPCPQDDPPPDPVVVVVVVVVVVVVVDDDDCPPPPSRDCVVVVQLQLLQCQLAVHNFDWDKDKDADDPPDPDPVSRVVDDIDMDIGTQADPHPPDGDDCDDCNVPPHDDDPDDPVRVVVSSVVSGDDRPVVVVVD

InterPro domains:
  IPR001937 Galactose-1-phosphate uridyl transferase, class I [PTHR11943] (53-139)
  IPR001937 Galactose-1-phosphate uridyl transferase, class I [TIGR00209] (55-139)
  IPR005850 Galactose-1-phosphate uridyl transferase, C-terminal [PF02744] (54-138)
  IPR036265 HIT-like superfamily [G3DSA:3.30.428.10] (51-141)
  IPR036265 HIT-like superfamily [SSF54197] (50-137)

Radius of gyration: 18.97 Å; chains: 1; bounding box: 37×45×49 Å